Protein AF-A0AAW9JPZ0-F1 (afdb_monomer)

Sequence (117 aa):
MNNRTVEDAAYELRQITEQLDDNRRSFTEHYRKKDDVSTIFEEVTNSFHEDKEIWKEGEMRYKSESIFDDVTSCQNKYWNRYDEDLDELEREHSYLYQKETDLMTEKKELLEKETTK

Secondary structure (DSSP, 8-state):
-----HHHHHHHHHHHHHHHHHHHHHHHHHHHHHHHHHHHHHHHHHHHHHHHHH--SSHHHHHHHHHHHHHHHHHHHHHHHHHHHHHHHHHHHHHHHHHHHHHHHHHHHHHHHHHT-

Foldseek 3Di:
DPPQALVNLVVVLVVLVVVLVVLVVVVVVLVVVVVVVVVVLVVVLVVLVVQCVVCVDDPSNVVSVVVNVVSVVVVVVVVVVSVVVVVVSVVSNVVSVVVSVVSVVVSVVNVVVVVVD

Radius of gyration: 25.7 Å; Cα contacts (8 Å, |Δi|>4): 43; chains: 1; bounding box: 53×32×75 Å

pLDDT: mean 92.05, std 8.45, range [44.41, 98.19]

Mean predicted aligned error: 5.45 Å

Solvent-accessible surface area (backbone atoms only — not comparable to full-atom values): 6347 Å² total; per-residue (Å²): 131,84,88,76,46,54,66,57,37,51,52,52,39,51,54,40,52,54,50,48,54,51,53,55,49,50,51,55,51,54,57,51,48,49,57,61,49,49,54,53,52,49,54,54,52,49,52,52,53,54,49,45,71,71,33,75,63,64,71,65,27,56,52,50,52,56,50,49,53,53,49,52,52,50,52,53,54,49,51,54,50,53,54,52,53,49,55,50,53,52,52,50,48,53,52,42,53,51,52,40,53,52,36,54,52,50,35,51,55,44,50,52,57,63,74,74,106

InterPro domains:
  IPR025014 Protein of unknown function DUF3958 [PF13125] (10-110)

Organism: Carnobacterium maltaromaticum (NCBI:txid2751)

Structure (mmCIF, N/CA/C/O backbone):
data_AF-A0AAW9JPZ0-F1
#
_entry.id   AF-A0AAW9JPZ0-F1
#
loop_
_atom_site.group_PDB
_atom_site.id
_atom_site.type_symbol
_atom_site.label_atom_id
_atom_site.label_alt_id
_atom_site.label_comp_id
_atom_site.label_asym_id
_atom_site.label_entity_id
_atom_site.label_seq_id
_atom_site.pdbx_PDB_ins_code
_atom_site.Cartn_x
_atom_site.Cartn_y
_atom_site.Cartn_z
_atom_site.occupancy
_atom_site.B_iso_or_equiv
_atom_site.auth_seq_id
_atom_site.auth_comp_id
_atom_site.auth_asym_id
_atom_site.auth_atom_id
_atom_site.pdbx_PDB_model_num
ATOM 1 N N . MET A 1 1 ? -29.127 -16.434 20.103 1.00 44.41 1 MET A N 1
ATOM 2 C CA . MET A 1 1 ? -28.145 -15.527 20.727 1.00 44.41 1 MET A CA 1
ATOM 3 C C . MET A 1 1 ? -26.852 -16.302 20.806 1.00 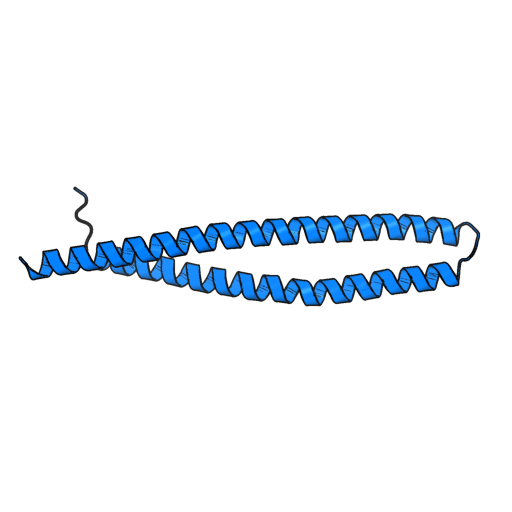44.41 1 MET A C 1
ATOM 5 O O . MET A 1 1 ? -26.828 -17.312 21.495 1.00 44.41 1 MET A O 1
ATOM 9 N N . ASN A 1 2 ? -25.847 -15.929 20.015 1.00 53.25 2 ASN A N 1
ATOM 10 C CA . ASN A 1 2 ? -24.536 -16.560 20.129 1.00 53.25 2 ASN A CA 1
ATOM 11 C C . ASN A 1 2 ? -23.981 -16.197 21.509 1.00 53.25 2 ASN A C 1
ATOM 13 O O . ASN A 1 2 ? -23.887 -15.015 21.833 1.00 53.25 2 ASN A O 1
ATOM 17 N N . ASN A 1 3 ? -23.684 -17.206 22.328 1.00 70.44 3 ASN A N 1
ATOM 18 C CA . ASN A 1 3 ? -23.000 -17.042 23.609 1.00 70.44 3 ASN A CA 1
ATOM 19 C C . ASN A 1 3 ? -21.529 -16.728 23.328 1.00 70.44 3 ASN A C 1
ATOM 21 O O . ASN A 1 3 ? -20.667 -17.578 23.521 1.00 70.44 3 ASN A O 1
ATOM 25 N N . ARG A 1 4 ? -21.261 -15.544 22.781 1.00 83.69 4 ARG A N 1
ATOM 26 C CA . ARG A 1 4 ? -19.897 -15.079 22.578 1.00 83.69 4 ARG A CA 1
ATOM 27 C C . ARG A 1 4 ? -19.302 -14.720 23.931 1.00 83.69 4 ARG A C 1
ATOM 29 O O . ARG A 1 4 ? -19.949 -14.024 24.716 1.00 83.69 4 ARG A O 1
ATOM 36 N N . THR A 1 5 ? -18.118 -15.244 24.213 1.00 89.50 5 THR A N 1
ATOM 37 C CA . THR A 1 5 ? -17.435 -15.053 25.495 1.00 89.50 5 THR A CA 1
ATOM 38 C C . THR A 1 5 ? -16.460 -13.878 25.435 1.00 89.50 5 THR A C 1
ATOM 40 O O . THR A 1 5 ? -16.076 -13.422 24.354 1.00 89.50 5 THR A O 1
ATOM 43 N N . VAL A 1 6 ? -16.029 -13.387 26.601 1.00 91.06 6 VAL A N 1
ATOM 44 C CA . VAL A 1 6 ? -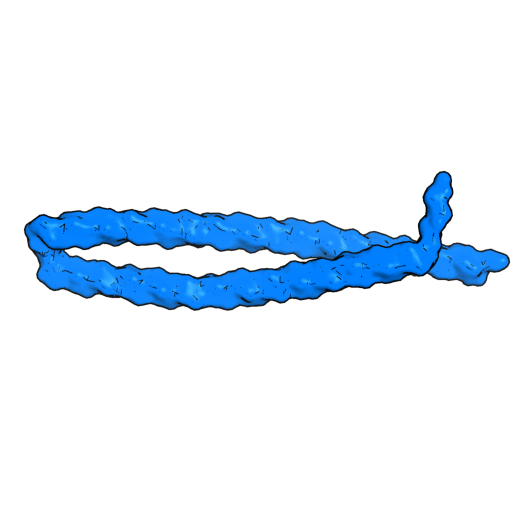14.941 -12.397 26.687 1.00 91.06 6 VAL A CA 1
ATOM 45 C C . VAL A 1 6 ? -13.646 -12.936 26.070 1.00 91.06 6 VAL A C 1
ATOM 47 O O . VAL A 1 6 ? -12.904 -12.170 25.453 1.00 91.06 6 VAL A O 1
ATOM 50 N N . GLU A 1 7 ? -13.374 -14.236 26.208 1.00 91.94 7 GLU A N 1
ATOM 51 C CA . GLU A 1 7 ? -12.189 -14.885 25.635 1.00 91.94 7 GLU A CA 1
ATOM 52 C C . GLU A 1 7 ? -12.224 -14.877 24.102 1.00 91.94 7 GLU A C 1
ATOM 54 O O . GLU A 1 7 ? -11.224 -14.509 23.484 1.00 91.94 7 GLU A O 1
ATOM 59 N N . ASP A 1 8 ? -13.379 -15.171 23.494 1.00 93.19 8 ASP A N 1
ATOM 60 C CA . ASP A 1 8 ? -13.557 -15.104 22.036 1.00 93.19 8 ASP A CA 1
ATOM 61 C C . ASP A 1 8 ? -13.303 -13.682 21.516 1.00 93.19 8 ASP A C 1
ATOM 63 O O . ASP A 1 8 ? -12.526 -13.474 20.581 1.00 93.19 8 ASP A O 1
ATOM 67 N N . ALA A 1 9 ? -13.911 -12.679 22.163 1.00 92.75 9 ALA A N 1
ATOM 68 C CA . ALA A 1 9 ? -13.727 -11.275 21.800 1.00 92.75 9 ALA A CA 1
ATOM 69 C C . ALA A 1 9 ? -12.269 -10.817 21.991 1.00 92.75 9 ALA A C 1
ATOM 71 O O . ALA A 1 9 ? -11.744 -10.054 21.183 1.00 92.75 9 ALA A O 1
ATOM 72 N N . ALA A 1 10 ? -11.585 -11.293 23.037 1.00 93.19 10 ALA A N 1
ATOM 73 C CA . ALA A 1 10 ? -10.178 -10.983 23.278 1.00 93.19 10 ALA A CA 1
ATOM 74 C C . ALA A 1 10 ? -9.244 -11.626 22.243 1.00 93.19 10 ALA A C 1
ATOM 76 O O . ALA A 1 10 ? -8.269 -10.993 21.834 1.00 93.19 10 ALA A O 1
ATOM 77 N N . TYR A 1 11 ? -9.534 -12.859 21.821 1.00 95.50 11 TYR A N 1
ATOM 78 C CA . TYR A 1 11 ? -8.775 -13.541 20.779 1.00 95.50 11 TYR A CA 1
ATOM 79 C C . TYR A 1 11 ? -8.919 -12.829 19.433 1.00 95.50 11 TYR A C 1
ATOM 81 O O . TYR A 1 11 ? -7.915 -12.510 18.797 1.00 95.50 11 TYR A O 1
ATOM 89 N N . GLU A 1 12 ? -10.148 -12.509 19.026 1.00 96.06 12 GLU A N 1
ATOM 90 C CA . GLU A 1 12 ? -10.390 -11.782 17.778 1.00 96.06 12 GLU A CA 1
ATOM 91 C C . GLU A 1 12 ? -9.779 -10.383 17.788 1.00 96.06 12 GLU A C 1
ATOM 93 O O . GLU A 1 12 ? -9.166 -9.984 16.799 1.00 96.06 12 GLU A O 1
ATOM 98 N N . LEU A 1 13 ? -9.881 -9.663 18.909 1.00 96.31 13 LEU A N 1
ATOM 99 C CA . LEU A 1 13 ? -9.246 -8.358 19.057 1.00 96.31 13 LEU A CA 1
ATOM 100 C C . LEU A 1 13 ? -7.739 -8.452 18.808 1.00 96.31 13 LEU A C 1
ATOM 102 O O . LEU A 1 13 ? -7.204 -7.671 18.033 1.00 96.31 13 LEU A O 1
ATOM 1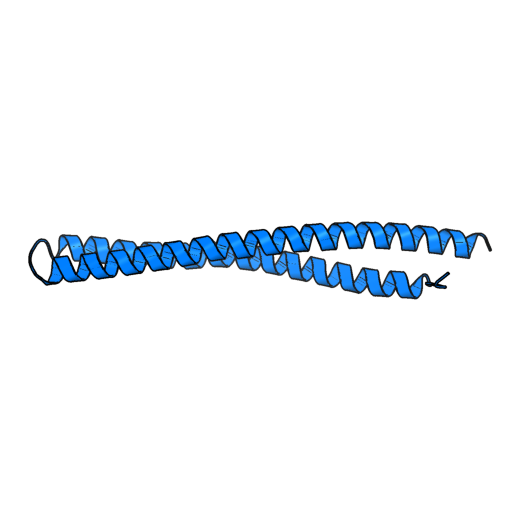06 N N . ARG A 1 14 ? -7.068 -9.449 19.397 1.00 97.00 14 ARG A N 1
ATOM 107 C CA . ARG A 1 14 ? -5.634 -9.664 19.177 1.00 97.00 14 ARG A CA 1
ATOM 108 C C . ARG A 1 14 ? -5.309 -9.892 17.700 1.00 97.00 14 ARG A C 1
ATOM 110 O O . ARG A 1 14 ? -4.336 -9.332 17.212 1.00 97.00 14 ARG A O 1
ATOM 117 N N . GLN A 1 15 ? -6.107 -10.697 17.001 1.00 98.00 15 GLN A N 1
ATOM 118 C CA . GLN A 1 15 ? -5.901 -10.952 15.572 1.00 98.00 15 GLN A CA 1
ATOM 119 C C . GLN A 1 15 ? -6.068 -9.679 14.731 1.00 98.00 15 GLN A C 1
ATOM 121 O O . GLN A 1 15 ? -5.289 -9.453 13.810 1.00 98.00 15 GLN A O 1
ATOM 126 N N . ILE A 1 16 ? -7.048 -8.832 15.055 1.00 97.62 16 ILE A N 1
ATOM 127 C CA . ILE A 1 16 ? -7.252 -7.556 14.356 1.00 97.62 16 ILE A CA 1
ATOM 128 C C . ILE A 1 16 ? -6.133 -6.558 14.657 1.00 97.62 16 ILE A C 1
ATOM 130 O O . ILE A 1 16 ? -5.656 -5.903 13.734 1.00 97.62 16 ILE A O 1
ATOM 134 N N . THR A 1 17 ? -5.664 -6.475 15.903 1.00 96.88 17 THR A N 1
ATOM 135 C CA . THR A 1 17 ? -4.514 -5.632 16.255 1.00 96.88 17 THR A CA 1
ATOM 136 C C . THR A 1 17 ? -3.245 -6.087 15.524 1.00 96.88 17 THR A C 1
ATOM 138 O O . THR A 1 17 ? -2.520 -5.253 14.989 1.00 96.88 17 THR A O 1
ATOM 141 N N . GLU A 1 18 ? -2.994 -7.400 15.433 1.00 98.00 18 GLU A N 1
ATOM 142 C CA . GLU A 1 18 ? -1.866 -7.952 14.662 1.00 98.00 18 GLU A CA 1
ATOM 143 C C . GLU A 1 18 ? -1.971 -7.572 13.169 1.00 98.00 18 GLU A C 1
ATOM 145 O O . GLU A 1 18 ? -0.992 -7.109 12.585 1.00 98.00 18 GLU A O 1
ATOM 150 N N . GLN A 1 19 ? -3.167 -7.661 12.574 1.00 98.12 19 GLN A N 1
ATOM 151 C CA . GLN A 1 19 ? -3.407 -7.229 11.188 1.00 98.12 19 GLN A CA 1
ATOM 152 C C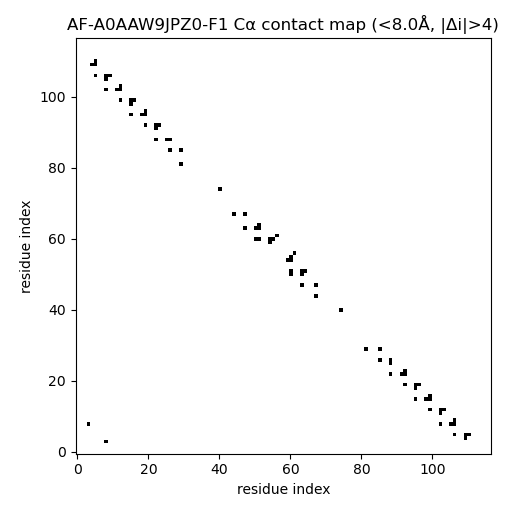 . GLN A 1 19 ? -3.209 -5.718 10.989 1.00 98.12 19 GLN A C 1
ATOM 154 O O . GLN A 1 19 ? -2.646 -5.309 9.977 1.00 98.12 19 GLN A O 1
ATOM 159 N N . LEU A 1 20 ? -3.627 -4.878 11.944 1.00 97.25 20 LEU A N 1
ATOM 160 C CA . LEU A 1 20 ? -3.386 -3.429 11.894 1.00 97.25 20 LEU A CA 1
ATOM 161 C C . LEU A 1 20 ? -1.898 -3.093 11.920 1.00 97.25 20 LEU A C 1
ATOM 163 O O . LEU A 1 20 ? -1.448 -2.209 11.191 1.00 97.25 20 LEU A O 1
ATOM 167 N N . ASP A 1 21 ? -1.132 -3.780 12.762 1.00 97.56 21 ASP A N 1
ATOM 168 C CA . ASP A 1 21 ? 0.308 -3.572 12.845 1.00 97.56 21 ASP A CA 1
ATOM 169 C C . ASP A 1 21 ? 1.018 -4.006 11.558 1.00 97.56 21 ASP A C 1
ATOM 171 O O . ASP A 1 21 ? 1.921 -3.304 11.093 1.00 97.56 21 ASP A O 1
ATOM 175 N N . ASP A 1 22 ? 0.590 -5.108 10.942 1.00 98.12 22 ASP A N 1
ATOM 176 C CA . ASP A 1 22 ? 1.114 -5.535 9.645 1.00 98.12 22 ASP A CA 1
ATOM 177 C C . ASP A 1 22 ? 0.726 -4.559 8.522 1.00 98.12 22 ASP A C 1
ATOM 179 O O . ASP A 1 22 ? 1.601 -4.134 7.768 1.00 98.12 22 ASP A O 1
ATOM 183 N N . ASN A 1 23 ? -0.521 -4.085 8.473 1.00 97.88 23 ASN A N 1
ATOM 184 C CA . ASN A 1 23 ? -0.954 -3.061 7.517 1.00 97.88 23 ASN A CA 1
ATOM 185 C C . ASN A 1 23 ? -0.142 -1.749 7.669 1.00 97.88 23 ASN A C 1
ATOM 187 O O . ASN A 1 23 ? 0.316 -1.170 6.681 1.00 97.88 23 ASN A O 1
ATOM 191 N N . ARG A 1 24 ? 0.175 -1.320 8.902 1.00 96.19 24 ARG A N 1
ATOM 192 C CA . ARG A 1 24 ? 1.077 -0.175 9.169 1.00 96.19 24 ARG A CA 1
ATOM 193 C C . ARG A 1 24 ? 2.507 -0.401 8.672 1.00 96.19 24 ARG A C 1
ATOM 195 O O . ARG A 1 24 ? 3.156 0.538 8.193 1.00 96.19 24 ARG A O 1
ATOM 202 N N . ARG A 1 25 ? 3.025 -1.629 8.782 1.00 97.69 25 ARG A N 1
ATOM 203 C CA . ARG A 1 25 ? 4.327 -1.989 8.193 1.00 97.69 25 ARG A CA 1
ATOM 204 C C . ARG A 1 25 ? 4.262 -1.903 6.674 1.00 97.69 25 ARG A C 1
ATOM 206 O O . ARG A 1 25 ? 5.159 -1.301 6.087 1.00 97.69 25 ARG A O 1
ATOM 213 N N . SER A 1 26 ? 3.188 -2.396 6.061 1.00 97.38 26 SER A N 1
ATOM 214 C CA . SER A 1 26 ? 2.969 -2.300 4.617 1.00 97.38 26 SER A CA 1
ATOM 215 C C . SER A 1 26 ? 2.945 -0.852 4.126 1.00 97.38 26 SER A C 1
ATOM 217 O O . SER A 1 26 ? 3.627 -0.564 3.149 1.00 97.38 26 SER A O 1
ATOM 219 N N . PHE A 1 27 ? 2.302 0.087 4.834 1.00 95.38 27 PHE A N 1
ATOM 220 C CA . PHE A 1 27 ? 2.416 1.522 4.517 1.00 95.38 27 PHE A CA 1
ATOM 221 C C . PHE A 1 27 ? 3.861 2.014 4.527 1.00 95.38 27 PHE A C 1
ATOM 223 O O . PHE A 1 27 ? 4.308 2.698 3.608 1.00 95.38 27 PHE A O 1
ATOM 230 N N . THR A 1 28 ? 4.609 1.665 5.574 1.00 95.12 28 THR A N 1
ATOM 231 C CA . THR A 1 28 ? 6.004 2.096 5.713 1.00 95.12 28 THR A CA 1
ATOM 232 C C . THR A 1 28 ? 6.856 1.571 4.558 1.00 95.12 28 THR A C 1
ATOM 234 O O . THR A 1 28 ? 7.660 2.307 3.988 1.00 95.12 28 THR A O 1
ATOM 237 N N . GLU A 1 29 ? 6.682 0.303 4.190 1.00 95.62 29 GLU A N 1
ATOM 238 C CA . GLU A 1 29 ? 7.367 -0.299 3.046 1.00 95.62 29 GLU A CA 1
ATOM 239 C C . GLU A 1 29 ? 6.928 0.316 1.718 1.00 95.62 29 GLU A C 1
ATOM 241 O O . GLU A 1 29 ? 7.764 0.549 0.847 1.00 95.62 29 GLU A O 1
ATOM 246 N N . HIS A 1 30 ? 5.639 0.609 1.566 1.00 95.25 30 HIS A N 1
ATOM 247 C CA . HIS A 1 30 ? 5.082 1.240 0.380 1.00 95.25 30 HIS A CA 1
ATOM 248 C C . HIS A 1 30 ? 5.686 2.636 0.161 1.00 95.25 30 HIS A C 1
ATOM 250 O O . HIS A 1 30 ? 6.169 2.936 -0.929 1.00 95.25 30 HIS A O 1
ATOM 256 N N . TYR A 1 31 ? 5.787 3.469 1.199 1.00 94.06 31 TYR A N 1
ATOM 257 C CA . TYR A 1 31 ? 6.461 4.768 1.083 1.00 94.06 31 TYR A CA 1
ATOM 258 C C . TYR A 1 31 ? 7.966 4.646 0.830 1.00 94.06 31 TYR A C 1
ATOM 260 O O . TYR A 1 31 ? 8.491 5.383 0.005 1.00 94.06 31 TYR A O 1
ATOM 268 N N . ARG A 1 32 ? 8.659 3.680 1.446 1.00 94.06 32 ARG A N 1
ATOM 269 C CA . ARG A 1 32 ? 10.087 3.444 1.154 1.00 94.06 32 ARG A CA 1
ATOM 270 C C . ARG A 1 32 ? 10.333 3.081 -0.310 1.00 94.06 32 ARG A C 1
ATOM 272 O O . ARG A 1 32 ? 11.234 3.633 -0.930 1.00 94.06 32 ARG A O 1
ATOM 279 N N . LYS A 1 33 ? 9.500 2.204 -0.880 1.00 92.88 33 LYS A N 1
ATOM 280 C CA . LYS A 1 33 ? 9.603 1.808 -2.295 1.00 92.88 33 LYS A CA 1
ATOM 281 C C . LYS A 1 33 ? 9.463 2.996 -3.245 1.00 92.88 33 LYS A C 1
ATOM 283 O O . LYS A 1 33 ? 10.072 2.977 -4.310 1.00 92.88 33 LYS A O 1
ATOM 288 N N . LYS A 1 34 ? 8.681 4.017 -2.876 1.00 93.75 34 LYS A N 1
ATOM 289 C CA . LYS A 1 34 ? 8.523 5.230 -3.687 1.00 93.75 34 LYS A CA 1
ATOM 290 C C . LYS A 1 34 ? 9.846 5.934 -3.905 1.00 93.75 34 LYS A C 1
ATOM 292 O O . LYS A 1 34 ? 10.155 6.278 -5.042 1.00 93.75 34 LYS A O 1
ATOM 297 N N . ASP A 1 35 ? 10.600 6.141 -2.834 1.00 91.19 35 ASP A N 1
ATOM 298 C CA . ASP A 1 35 ? 11.871 6.855 -2.896 1.00 91.19 35 ASP A CA 1
ATOM 299 C C . ASP A 1 35 ? 12.882 6.052 -3.723 1.00 91.19 35 ASP A C 1
ATOM 301 O O . ASP A 1 35 ? 13.440 6.581 -4.684 1.00 91.19 35 ASP A O 1
ATOM 305 N N . ASP A 1 36 ? 13.011 4.749 -3.439 1.00 92.94 36 ASP A N 1
ATOM 306 C CA . ASP A 1 36 ? 13.916 3.847 -4.165 1.00 92.94 36 ASP A CA 1
ATOM 307 C C . ASP A 1 36 ? 13.625 3.834 -5.677 1.00 92.94 36 ASP A C 1
ATOM 309 O O . ASP A 1 36 ? 14.530 3.951 -6.506 1.00 92.94 36 ASP A O 1
ATOM 313 N N . VAL A 1 37 ? 12.349 3.713 -6.062 1.00 94.69 37 VAL A N 1
ATOM 314 C CA . VAL A 1 37 ? 11.956 3.665 -7.478 1.00 94.69 37 VAL A CA 1
ATOM 315 C C . VAL A 1 37 ? 12.045 5.035 -8.147 1.00 94.69 37 VAL A C 1
ATOM 317 O O . VAL A 1 37 ? 12.419 5.107 -9.318 1.00 94.69 37 VAL A O 1
ATOM 320 N N . SER A 1 38 ? 11.778 6.123 -7.420 1.00 93.88 38 SER A N 1
ATOM 321 C CA . SER A 1 38 ? 11.929 7.483 -7.953 1.00 93.88 38 SER A CA 1
ATOM 322 C C . SER A 1 38 ? 13.371 7.759 -8.371 1.00 93.88 38 SER A C 1
ATOM 324 O O . SER A 1 38 ? 13.589 8.274 -9.466 1.00 93.88 38 SER A O 1
ATOM 326 N N . THR A 1 39 ? 14.354 7.349 -7.560 1.00 94.75 39 THR A N 1
ATOM 327 C CA . THR A 1 39 ? 15.777 7.483 -7.908 1.00 94.75 39 THR A CA 1
ATOM 328 C C . THR A 1 39 ? 16.129 6.694 -9.169 1.00 94.75 39 THR A C 1
ATOM 330 O O . THR A 1 39 ? 16.754 7.238 -10.075 1.00 94.75 39 THR A O 1
ATOM 333 N N . ILE A 1 40 ? 15.667 5.444 -9.288 1.00 94.56 40 ILE A N 1
ATOM 334 C CA . ILE A 1 40 ? 15.911 4.626 -10.489 1.00 94.56 40 ILE A CA 1
ATOM 335 C C . ILE A 1 40 ? 15.302 5.287 -11.734 1.00 94.56 40 ILE A C 1
ATOM 337 O O . ILE A 1 40 ? 15.926 5.336 -12.793 1.00 94.56 40 ILE A O 1
ATOM 341 N N . PHE A 1 41 ? 14.075 5.800 -11.632 1.00 95.12 41 PHE A N 1
ATOM 342 C CA . PHE A 1 41 ? 13.410 6.468 -12.750 1.00 95.12 41 PHE A CA 1
ATOM 343 C C . PHE A 1 41 ? 14.113 7.759 -13.164 1.00 95.12 41 PHE A C 1
ATOM 345 O O . PHE A 1 41 ? 14.214 8.027 -14.364 1.00 95.12 41 PHE A O 1
ATOM 352 N N . GLU A 1 42 ? 14.629 8.526 -12.207 1.00 94.50 42 GLU A N 1
ATOM 353 C CA . GLU A 1 42 ? 15.433 9.716 -12.473 1.00 94.50 42 GLU A CA 1
ATOM 354 C C . GLU A 1 42 ? 16.739 9.360 -13.199 1.00 94.50 42 GLU A C 1
ATOM 356 O O . GLU A 1 42 ? 17.030 9.945 -14.242 1.00 94.50 42 GLU A O 1
ATOM 361 N N . GLU A 1 43 ? 17.483 8.358 -12.720 1.00 94.94 43 GLU A N 1
ATOM 362 C CA . GLU A 1 43 ? 18.722 7.888 -13.357 1.00 94.94 43 GLU A CA 1
ATOM 363 C C . GLU A 1 43 ? 18.491 7.442 -14.805 1.00 94.94 43 GLU A C 1
ATOM 365 O O . GLU A 1 43 ? 19.209 7.860 -15.717 1.00 94.94 43 GLU A O 1
ATOM 370 N N . VAL A 1 44 ? 17.450 6.637 -15.036 1.00 93.69 44 VAL A N 1
ATOM 371 C CA . VAL A 1 44 ? 17.089 6.176 -16.381 1.00 93.69 44 VAL A CA 1
ATOM 372 C C . VAL A 1 44 ? 16.727 7.362 -17.276 1.00 93.69 44 VAL A C 1
ATOM 374 O O . VAL A 1 44 ? 17.227 7.463 -18.394 1.00 93.69 44 VAL A O 1
ATOM 377 N N . THR A 1 45 ? 15.897 8.284 -16.787 1.00 92.19 45 THR A N 1
ATOM 378 C CA . THR A 1 45 ? 15.471 9.473 -17.545 1.00 92.19 45 THR A CA 1
ATOM 379 C C . THR A 1 45 ? 16.662 10.353 -17.924 1.00 92.19 45 THR A C 1
ATOM 381 O O . THR A 1 45 ? 16.767 10.794 -19.069 1.00 92.19 45 THR A O 1
ATOM 384 N N . ASN A 1 46 ? 17.597 10.560 -16.996 1.00 92.56 46 ASN A N 1
ATOM 385 C CA . ASN A 1 46 ? 18.816 11.324 -17.242 1.00 92.56 46 ASN A CA 1
ATOM 386 C C . ASN A 1 46 ? 19.711 10.656 -18.293 1.00 92.56 46 ASN A C 1
ATOM 388 O O . ASN A 1 46 ? 20.183 11.344 -19.196 1.00 92.56 46 ASN A O 1
ATOM 392 N N . SER A 1 47 ? 19.859 9.327 -18.261 1.00 91.25 47 SER A N 1
ATOM 393 C CA . SER A 1 47 ? 20.605 8.592 -19.292 1.00 91.25 47 SER A CA 1
ATOM 394 C C . SER A 1 47 ? 20.028 8.813 -20.697 1.00 91.25 47 SER A C 1
ATOM 396 O O . SER A 1 47 ? 20.788 8.965 -21.651 1.00 91.25 47 SER A O 1
ATOM 398 N N . PHE A 1 48 ? 18.700 8.879 -20.846 1.00 89.44 48 PHE A N 1
ATOM 399 C CA . PHE A 1 48 ? 18.080 9.182 -22.144 1.00 89.44 48 PHE A CA 1
ATOM 400 C C . PHE A 1 48 ? 18.288 10.636 -22.576 1.00 89.44 48 PHE A C 1
ATOM 402 O O . PHE A 1 48 ? 18.463 10.902 -23.767 1.00 89.44 48 PHE A O 1
ATOM 409 N N . HIS A 1 49 ? 18.296 11.586 -21.637 1.00 87.44 49 HIS A N 1
ATOM 410 C CA . HIS A 1 49 ? 18.643 12.974 -21.948 1.00 87.44 49 HIS A CA 1
ATOM 411 C C . HIS A 1 49 ? 20.091 13.100 -22.441 1.00 87.44 49 HIS A C 1
ATOM 413 O O . HIS A 1 49 ? 20.334 13.792 -23.430 1.00 87.44 49 HIS A O 1
ATOM 419 N N . GLU A 1 50 ? 21.034 12.395 -21.814 1.00 88.19 50 GLU A N 1
ATOM 420 C CA . GLU A 1 50 ? 22.429 12.336 -22.263 1.00 88.19 50 GLU A CA 1
ATOM 421 C C . GLU A 1 50 ? 22.548 11.719 -23.664 1.00 88.19 50 GLU A C 1
ATOM 423 O O . GLU A 1 50 ? 23.175 12.305 -24.552 1.00 88.19 50 GLU A O 1
ATOM 428 N N . ASP A 1 51 ? 21.876 10.590 -23.905 1.00 87.00 51 ASP A N 1
ATOM 429 C CA . ASP A 1 51 ? 21.840 9.945 -25.219 1.00 87.00 51 ASP A CA 1
ATOM 430 C C . ASP A 1 51 ? 21.271 10.868 -26.300 1.00 87.00 51 ASP A C 1
ATOM 432 O O . ASP A 1 51 ? 21.783 10.904 -27.420 1.00 87.00 51 ASP A O 1
ATOM 436 N N . LYS A 1 52 ? 20.231 11.644 -25.986 1.00 84.06 52 LYS A N 1
ATOM 437 C CA . LYS A 1 52 ? 19.628 12.600 -26.922 1.00 84.06 52 LYS A CA 1
ATOM 438 C C . LYS A 1 52 ? 20.593 13.723 -27.312 1.00 84.06 52 LYS A C 1
ATOM 440 O O . LYS A 1 52 ? 20.595 14.148 -28.467 1.00 84.06 52 LYS A O 1
ATOM 445 N N . GLU A 1 53 ? 21.427 14.186 -26.382 1.00 84.69 53 GLU A N 1
ATOM 446 C CA . GLU A 1 53 ? 22.457 15.193 -26.664 1.00 84.69 53 GLU A CA 1
ATOM 447 C C . GLU A 1 53 ? 23.606 14.641 -27.522 1.00 84.69 53 GLU A C 1
ATOM 449 O O . GLU A 1 53 ? 24.192 15.381 -28.323 1.00 84.69 53 GLU A O 1
ATOM 454 N N . ILE A 1 54 ? 23.906 13.342 -27.405 1.00 87.88 54 ILE A N 1
ATOM 455 C CA . ILE A 1 54 ? 24.891 12.640 -28.243 1.00 87.88 54 ILE A CA 1
ATOM 456 C C . ILE A 1 54 ? 24.317 12.394 -29.647 1.00 87.88 54 ILE A C 1
ATOM 458 O O . ILE A 1 54 ? 24.931 12.750 -30.657 1.00 87.88 54 ILE A O 1
ATOM 462 N N . TRP A 1 55 ? 23.122 11.811 -29.72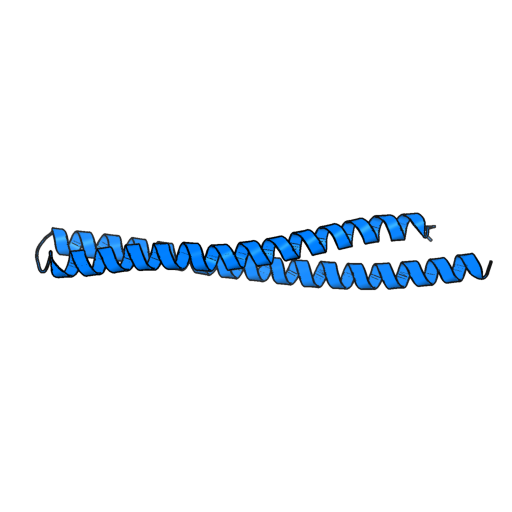5 1.00 87.50 55 TRP A N 1
ATOM 463 C CA . TRP A 1 55 ? 22.455 11.422 -30.966 1.00 87.50 55 TRP A CA 1
ATOM 464 C C . TRP A 1 55 ? 21.513 12.527 -31.447 1.00 87.50 55 TRP A C 1
ATOM 466 O O . TRP A 1 55 ? 20.291 12.395 -31.420 1.00 87.50 55 TRP A O 1
ATOM 476 N N . LYS A 1 56 ? 22.091 13.633 -31.926 1.00 80.75 56 LYS A N 1
ATOM 477 C CA . LYS A 1 56 ? 21.320 14.811 -32.365 1.00 80.75 56 LYS A CA 1
ATOM 478 C C . LYS A 1 56 ? 20.459 14.576 -33.604 1.00 80.75 56 LYS A C 1
ATOM 480 O O . LYS A 1 56 ? 19.441 15.245 -33.763 1.00 80.75 56 LYS A O 1
ATOM 485 N N . GLU A 1 57 ? 20.846 13.638 -34.468 1.00 81.56 57 GLU A N 1
ATOM 486 C CA . GLU A 1 57 ? 20.143 13.279 -35.706 1.00 81.56 57 GLU A CA 1
ATOM 487 C C . GLU A 1 57 ? 20.366 11.793 -36.055 1.00 81.56 57 GLU A C 1
ATOM 489 O O . GLU A 1 57 ? 21.269 11.141 -35.526 1.00 81.56 57 GLU A O 1
ATOM 494 N N . GLY A 1 58 ? 19.557 11.255 -36.973 1.00 85.25 58 GLY A N 1
ATOM 495 C CA . GLY A 1 58 ? 19.720 9.901 -37.520 1.00 85.25 58 GLY A CA 1
ATOM 496 C C . GLY A 1 58 ? 18.966 8.795 -36.771 1.00 85.25 58 GLY A C 1
ATOM 497 O O . GLY A 1 58 ? 18.207 9.044 -35.839 1.00 85.25 58 GLY A O 1
ATOM 498 N N . GLU A 1 59 ? 19.153 7.547 -37.209 1.00 86.50 59 GLU A N 1
ATOM 499 C CA . GLU A 1 59 ? 18.397 6.375 -36.724 1.00 86.50 59 GLU A CA 1
ATOM 500 C C . GLU A 1 59 ? 18.528 6.148 -35.211 1.00 86.50 59 GLU A C 1
ATOM 502 O O . GLU A 1 59 ? 17.557 5.768 -34.556 1.00 86.50 59 GLU A O 1
ATOM 507 N N . MET A 1 60 ? 19.702 6.436 -34.641 1.00 86.88 60 MET A N 1
ATOM 508 C CA . MET A 1 60 ? 19.951 6.287 -33.203 1.00 86.88 60 MET A CA 1
ATOM 509 C C . MET A 1 60 ? 19.121 7.262 -32.366 1.00 86.88 60 MET A C 1
ATOM 511 O O . MET A 1 60 ? 18.612 6.865 -31.319 1.00 86.88 60 MET A O 1
ATOM 515 N N . ARG A 1 61 ? 18.898 8.490 -32.857 1.00 86.44 61 ARG A N 1
ATOM 516 C CA . ARG A 1 61 ? 18.006 9.461 -32.210 1.00 86.44 61 ARG A CA 1
ATOM 517 C C . ARG A 1 61 ? 16.583 8.926 -32.130 1.00 86.44 61 ARG A C 1
ATOM 519 O O . ARG A 1 61 ? 16.003 8.885 -31.053 1.00 86.44 61 ARG A O 1
ATOM 526 N N . TYR A 1 62 ? 16.034 8.496 -33.266 1.00 84.75 62 TYR A N 1
ATOM 527 C CA . TYR A 1 62 ? 14.653 8.008 -33.334 1.00 84.75 62 TYR A CA 1
ATOM 528 C C . TYR A 1 62 ? 14.446 6.751 -32.492 1.00 84.75 62 TYR A C 1
ATOM 530 O O . TYR A 1 62 ? 13.419 6.604 -31.834 1.00 84.75 62 TYR A O 1
ATOM 538 N N . LYS A 1 63 ? 15.434 5.851 -32.479 1.00 87.00 63 LYS A N 1
ATOM 539 C CA . LYS A 1 63 ? 15.395 4.658 -31.636 1.00 87.00 63 LYS A CA 1
ATOM 540 C C . LYS A 1 63 ? 15.439 5.012 -30.147 1.00 87.00 63 LYS A C 1
ATOM 542 O O . LYS A 1 63 ? 14.683 4.424 -29.383 1.00 87.00 63 LYS A O 1
ATOM 547 N N . SER A 1 64 ? 16.286 5.963 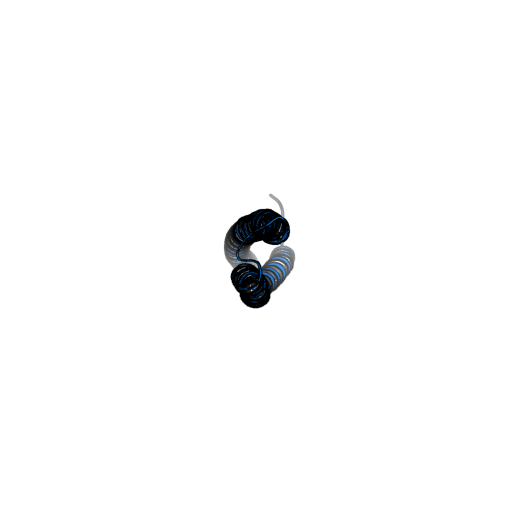-29.751 1.00 87.81 64 SER A N 1
ATOM 548 C CA . SER A 1 64 ? 16.353 6.450 -28.368 1.00 87.81 64 SER A CA 1
ATOM 549 C C . SER A 1 64 ? 15.029 7.095 -27.936 1.00 87.81 64 SER A C 1
ATOM 551 O O . SER A 1 64 ? 14.486 6.716 -26.903 1.00 87.81 64 SER A O 1
ATOM 553 N N . GLU A 1 65 ? 14.435 7.958 -28.772 1.00 87.00 65 GLU A N 1
ATOM 554 C CA . GLU A 1 65 ? 13.123 8.574 -28.503 1.00 87.00 65 GLU A CA 1
ATOM 555 C C . GLU A 1 65 ? 12.010 7.526 -28.345 1.00 87.00 65 GLU A C 1
ATOM 557 O O . GLU A 1 65 ? 11.255 7.577 -27.379 1.00 87.00 65 GLU A O 1
ATOM 562 N N . SER A 1 66 ? 11.955 6.519 -29.223 1.00 90.19 66 SER A N 1
ATOM 563 C CA . SER A 1 66 ? 10.960 5.444 -29.113 1.00 90.19 66 SER A CA 1
ATOM 564 C C . SER A 1 66 ? 11.099 4.631 -27.823 1.00 90.19 66 SER A C 1
ATOM 566 O O . SER A 1 66 ? 10.091 4.251 -27.236 1.00 90.19 66 SER A O 1
ATOM 568 N N . ILE A 1 67 ? 12.326 4.336 -27.382 1.00 91.38 67 ILE A N 1
ATOM 569 C CA . ILE A 1 67 ? 12.548 3.599 -26.129 1.00 91.38 67 ILE A CA 1
ATOM 570 C C . ILE A 1 67 ? 12.197 4.488 -24.929 1.00 91.38 67 ILE A C 1
ATOM 572 O O . ILE A 1 67 ? 11.638 4.002 -23.948 1.00 91.38 67 ILE A O 1
ATOM 576 N N . PHE A 1 68 ? 12.486 5.787 -25.004 1.00 92.88 68 PHE A N 1
ATOM 577 C CA . PHE A 1 68 ? 12.134 6.735 -23.953 1.00 92.88 68 PHE A CA 1
ATOM 578 C C . PHE A 1 68 ? 10.614 6.848 -23.749 1.00 92.88 68 PHE A C 1
ATOM 580 O O . PHE A 1 68 ? 10.148 6.893 -22.607 1.00 92.88 68 PHE A O 1
ATOM 587 N N . ASP A 1 69 ? 9.829 6.810 -24.829 1.00 92.62 69 ASP A N 1
ATOM 588 C CA . ASP A 1 69 ? 8.364 6.762 -24.751 1.00 92.62 69 ASP A CA 1
ATOM 589 C C . ASP A 1 69 ? 7.873 5.488 -24.034 1.00 92.62 69 ASP A C 1
ATOM 591 O O . ASP A 1 69 ? 7.000 5.555 -23.159 1.00 92.62 69 ASP A O 1
ATOM 595 N N . ASP A 1 70 ? 8.473 4.329 -24.336 1.00 93.81 70 ASP A N 1
ATOM 596 C CA . ASP A 1 70 ? 8.161 3.057 -23.669 1.00 93.81 70 ASP A CA 1
ATOM 597 C C . ASP A 1 70 ? 8.513 3.092 -22.174 1.00 93.81 70 ASP A C 1
ATOM 599 O O . ASP A 1 70 ? 7.727 2.642 -21.331 1.00 93.81 70 ASP A O 1
ATOM 603 N N . VAL A 1 71 ? 9.670 3.665 -21.826 1.00 93.50 71 VAL A N 1
ATOM 604 C CA . VAL A 1 71 ? 10.094 3.867 -20.434 1.00 93.50 71 VAL A CA 1
ATOM 605 C C . VAL A 1 71 ? 9.114 4.777 -19.705 1.00 93.50 71 VAL A C 1
ATOM 607 O O . VAL A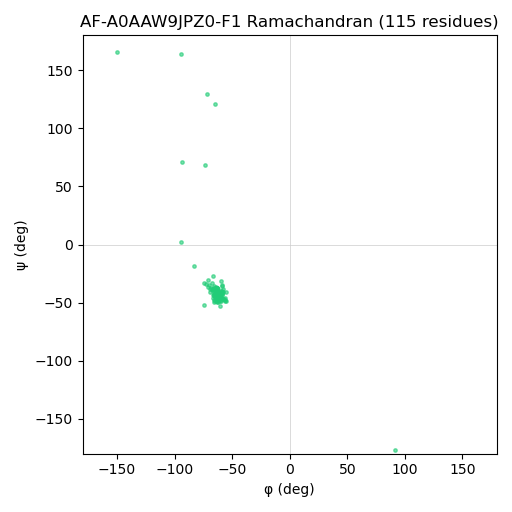 1 71 ? 8.631 4.405 -18.638 1.00 93.50 71 VAL A O 1
ATOM 610 N N . THR A 1 72 ? 8.744 5.912 -20.298 1.00 94.44 72 THR A N 1
ATOM 611 C CA . THR A 1 72 ? 7.765 6.848 -19.726 1.00 94.44 72 THR A CA 1
ATOM 612 C C . THR A 1 72 ? 6.415 6.163 -19.497 1.00 94.44 72 THR A C 1
ATOM 614 O O . THR A 1 72 ? 5.795 6.308 -18.441 1.00 94.44 72 THR A O 1
ATOM 617 N N . SER A 1 73 ? 5.958 5.346 -20.454 1.00 95.69 73 SER A N 1
ATOM 618 C CA . SER A 1 73 ? 4.736 4.551 -20.288 1.00 95.69 73 SER A CA 1
ATOM 619 C C . SER A 1 73 ? 4.853 3.544 -19.140 1.00 95.69 73 SER A C 1
ATOM 621 O O . SER A 1 73 ? 3.901 3.374 -18.373 1.00 95.69 73 SER A O 1
ATOM 623 N N . CYS A 1 74 ? 6.004 2.884 -18.998 1.00 94.88 74 CYS A N 1
ATOM 624 C CA . CYS A 1 74 ? 6.271 1.946 -17.910 1.00 94.88 74 CYS A CA 1
ATOM 625 C C . CYS A 1 74 ? 6.255 2.642 -16.540 1.00 94.88 74 CYS A C 1
ATOM 627 O O . CYS A 1 74 ? 5.575 2.172 -15.627 1.00 94.88 74 CYS A O 1
ATOM 629 N N . GLN A 1 75 ? 6.920 3.795 -16.424 1.00 95.44 75 GLN A N 1
ATOM 630 C CA . GLN A 1 75 ? 6.941 4.613 -15.210 1.00 95.44 75 GLN A CA 1
ATOM 631 C C . GLN A 1 75 ? 5.528 5.055 -14.807 1.00 95.44 75 GLN A C 1
ATOM 633 O O . GLN A 1 75 ? 5.130 4.879 -13.659 1.00 95.44 75 GLN A O 1
ATOM 638 N N . ASN A 1 76 ? 4.724 5.535 -15.760 1.00 96.38 76 ASN A N 1
ATOM 639 C CA . ASN A 1 76 ? 3.334 5.922 -15.496 1.00 96.38 76 ASN A CA 1
ATOM 640 C C . ASN A 1 76 ? 2.477 4.740 -15.019 1.00 96.38 76 ASN A C 1
ATOM 642 O O . ASN A 1 76 ? 1.698 4.872 -14.080 1.00 96.38 76 ASN A O 1
ATOM 646 N N . LYS A 1 77 ? 2.626 3.562 -15.639 1.00 97.38 77 LYS A N 1
ATOM 647 C CA . LYS A 1 77 ? 1.917 2.347 -15.199 1.00 97.38 77 LYS A CA 1
ATOM 648 C C . LYS A 1 77 ? 2.325 1.928 -13.792 1.00 97.38 77 LYS A C 1
ATOM 650 O O . LYS A 1 77 ? 1.474 1.449 -13.049 1.00 97.38 77 LYS A O 1
ATOM 655 N N . TYR A 1 78 ? 3.602 2.078 -13.446 1.00 96.88 78 TYR A N 1
ATOM 656 C CA . TYR A 1 78 ? 4.078 1.820 -12.094 1.00 96.88 78 TYR A CA 1
ATOM 657 C C . TYR A 1 78 ? 3.419 2.773 -11.095 1.00 96.88 78 TYR A C 1
ATOM 659 O O . TYR A 1 78 ? 2.853 2.297 -10.118 1.00 96.88 78 TYR A O 1
ATOM 667 N N . TRP A 1 79 ? 3.419 4.083 -11.362 1.00 97.06 79 TRP A N 1
ATOM 668 C CA . TRP A 1 79 ? 2.832 5.066 -10.445 1.00 97.06 79 TRP A CA 1
ATOM 669 C C . TRP A 1 79 ? 1.326 4.913 -10.269 1.00 97.06 79 TRP A C 1
ATOM 671 O O . TRP A 1 79 ? 0.844 4.983 -9.147 1.00 97.06 79 TRP A O 1
ATOM 681 N N . ASN A 1 80 ? 0.593 4.589 -11.334 1.00 97.38 80 ASN A N 1
ATOM 682 C CA . ASN A 1 80 ? -0.833 4.294 -11.203 1.00 97.38 80 ASN A CA 1
ATOM 683 C C . ASN A 1 80 ? -1.083 3.092 -10.279 1.00 97.38 80 ASN A C 1
ATOM 685 O O . ASN A 1 80 ? -1.970 3.145 -9.438 1.00 97.38 80 ASN A O 1
ATOM 689 N N . ARG A 1 81 ? -0.287 2.019 -10.404 1.00 96.81 81 ARG A N 1
ATOM 690 C CA . ARG A 1 81 ? -0.396 0.853 -9.511 1.00 96.81 81 ARG A CA 1
ATOM 691 C C . ARG A 1 81 ? 0.030 1.171 -8.087 1.00 96.81 81 ARG A C 1
ATOM 693 O O . ARG A 1 81 ? -0.568 0.668 -7.152 1.00 96.81 81 ARG A O 1
ATOM 700 N N . TYR A 1 82 ? 1.064 1.991 -7.933 1.00 96.69 82 TYR A N 1
ATOM 701 C CA . TYR A 1 82 ? 1.501 2.476 -6.633 1.00 96.69 82 TYR A CA 1
ATOM 702 C C . TYR A 1 82 ? 0.346 3.189 -5.914 1.00 96.69 82 TYR A C 1
ATOM 704 O O . TYR A 1 82 ? 0.038 2.859 -4.775 1.00 96.69 82 TYR A O 1
ATOM 712 N N . ASP A 1 83 ? -0.347 4.096 -6.600 1.00 96.94 83 ASP A N 1
ATOM 713 C CA . ASP A 1 83 ? -1.494 4.800 -6.025 1.00 96.94 83 ASP A CA 1
ATOM 714 C C . ASP A 1 83 ? -2.686 3.853 -5.762 1.00 96.94 83 ASP A C 1
ATOM 716 O O . ASP A 1 83 ? -3.335 3.963 -4.725 1.00 96.94 83 ASP A O 1
ATOM 720 N N . GLU A 1 84 ? -2.949 2.879 -6.645 1.00 97.75 84 GLU A N 1
ATOM 721 C CA . GLU A 1 84 ? -3.975 1.839 -6.429 1.00 97.75 84 GLU A CA 1
ATOM 722 C C . GLU A 1 84 ? -3.692 0.980 -5.181 1.00 97.75 84 GLU A C 1
ATOM 724 O O . GLU A 1 84 ? -4.605 0.721 -4.392 1.00 97.75 84 GLU A O 1
ATOM 729 N N . ASP A 1 85 ? -2.436 0.571 -4.980 1.00 97.00 85 ASP A N 1
ATOM 730 C CA . ASP A 1 85 ? -1.997 -0.189 -3.805 1.00 97.00 85 ASP A CA 1
ATOM 731 C C . ASP A 1 85 ? -2.145 0.653 -2.521 1.00 97.00 85 ASP A C 1
ATOM 733 O O . ASP A 1 85 ? -2.551 0.135 -1.478 1.00 97.00 85 ASP A O 1
ATOM 737 N N . LEU A 1 86 ? -1.838 1.957 -2.578 1.00 96.94 86 LEU A N 1
ATOM 738 C CA . LEU A 1 86 ? -2.011 2.871 -1.444 1.00 96.94 86 LEU A CA 1
ATOM 739 C C . LEU A 1 86 ? -3.486 2.995 -1.047 1.00 96.94 86 LEU A C 1
ATOM 741 O O . LEU A 1 86 ? -3.828 2.857 0.129 1.00 96.94 86 LEU A O 1
ATOM 745 N N . ASP A 1 87 ? -4.357 3.199 -2.033 1.00 97.62 87 ASP A N 1
ATOM 746 C CA . ASP A 1 87 ? -5.808 3.245 -1.863 1.00 97.62 87 ASP A CA 1
ATOM 747 C C . ASP A 1 87 ? -6.348 1.970 -1.188 1.00 97.62 87 ASP A C 1
ATOM 749 O O . ASP A 1 87 ? -7.247 2.028 -0.342 1.00 97.62 87 ASP A O 1
ATOM 753 N N . GLU A 1 88 ? -5.832 0.798 -1.567 1.00 97.44 88 GLU A N 1
ATOM 754 C CA . GLU A 1 88 ? -6.209 -0.480 -0.958 1.00 97.44 88 GLU A CA 1
ATOM 755 C C . GLU A 1 88 ? -5.756 -0.566 0.505 1.00 97.44 88 GLU A C 1
ATOM 757 O O . GLU A 1 88 ? -6.572 -0.892 1.376 1.00 97.44 88 GLU A O 1
ATOM 762 N N . LEU A 1 89 ? -4.506 -0.188 0.796 1.00 97.81 89 LEU A N 1
ATOM 763 C CA . LEU A 1 89 ? -3.973 -0.142 2.160 1.00 97.81 89 LEU A CA 1
ATOM 764 C C . LEU A 1 89 ? -4.784 0.798 3.066 1.00 97.81 89 LEU A C 1
ATOM 766 O O . LEU A 1 89 ? -5.063 0.448 4.215 1.00 97.81 89 LEU A O 1
ATOM 770 N N . GLU A 1 90 ? -5.208 1.961 2.564 1.00 97.88 90 GLU A N 1
ATOM 771 C CA . GLU A 1 90 ? -6.036 2.929 3.301 1.00 97.88 90 GLU A CA 1
ATOM 772 C C . GLU A 1 90 ? -7.443 2.408 3.604 1.00 97.88 90 GLU A C 1
ATOM 774 O O . GLU A 1 90 ? -7.968 2.607 4.712 1.00 97.88 90 GLU A O 1
ATOM 779 N N . ARG A 1 91 ? -8.057 1.706 2.646 1.00 98.19 91 ARG A N 1
ATOM 780 C CA . ARG A 1 91 ? -9.359 1.059 2.854 1.00 98.19 91 ARG A CA 1
ATOM 781 C C . ARG A 1 91 ? -9.257 -0.049 3.891 1.00 98.19 91 ARG A C 1
ATOM 783 O O . ARG A 1 91 ? -10.100 -0.113 4.789 1.00 98.19 91 ARG A O 1
ATOM 790 N N . GLU A 1 92 ? -8.232 -0.892 3.792 1.00 98.00 92 GLU A N 1
ATOM 791 C CA . GLU A 1 92 ? -7.996 -1.971 4.748 1.00 98.00 92 GLU A CA 1
ATOM 792 C C . GLU A 1 92 ? -7.737 -1.419 6.154 1.00 98.00 92 GLU A C 1
ATOM 794 O O . GLU A 1 92 ? -8.396 -1.844 7.103 1.00 98.00 92 GLU A O 1
ATOM 799 N N . HIS A 1 93 ? -6.869 -0.413 6.292 1.00 97.94 93 HIS A N 1
ATOM 800 C CA . HIS A 1 93 ? -6.593 0.236 7.574 1.00 97.94 93 HIS A CA 1
ATOM 801 C C . HIS A 1 93 ? -7.869 0.766 8.225 1.00 97.94 93 HIS A C 1
ATOM 803 O O . HIS A 1 93 ? -8.131 0.514 9.401 1.00 97.94 93 HIS A O 1
ATOM 809 N N . SER A 1 94 ? -8.682 1.490 7.454 1.00 97.81 94 SER A N 1
ATOM 810 C CA . SER A 1 94 ? -9.937 2.065 7.943 1.00 97.81 94 SER A CA 1
ATOM 811 C C . SER A 1 94 ? -10.908 0.982 8.415 1.00 97.81 94 SER A C 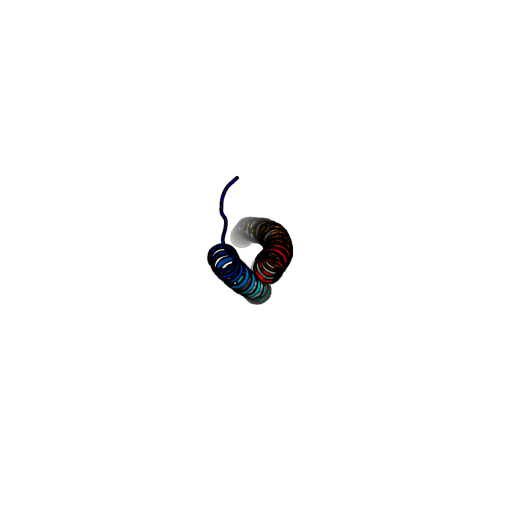1
ATOM 813 O O . SER A 1 94 ? -11.512 1.112 9.482 1.00 97.81 94 SER A O 1
ATOM 815 N N . TYR A 1 95 ? -11.028 -0.111 7.655 1.00 97.69 95 TYR A N 1
ATOM 816 C CA . TYR A 1 95 ? -11.853 -1.259 8.027 1.00 97.69 95 TYR A CA 1
ATOM 817 C C . TYR A 1 95 ? -11.356 -1.935 9.310 1.00 97.69 95 TYR A C 1
ATOM 819 O O . TYR A 1 95 ? -12.143 -2.160 10.234 1.00 97.69 95 TYR A O 1
ATOM 827 N N . LEU A 1 96 ? -10.060 -2.240 9.390 1.00 97.81 96 LEU A N 1
ATOM 828 C CA . LEU A 1 96 ? -9.472 -2.907 10.547 1.00 97.81 96 LEU A CA 1
ATOM 829 C C . LEU A 1 96 ? -9.568 -2.039 11.808 1.00 97.81 96 LEU A C 1
ATOM 831 O O . LEU A 1 96 ? -9.915 -2.548 12.870 1.00 97.81 96 LEU A O 1
ATOM 835 N N . TYR A 1 97 ? -9.344 -0.729 11.687 1.00 97.44 97 TYR A N 1
ATOM 836 C CA . TYR A 1 97 ? -9.444 0.220 12.796 1.00 97.44 97 TYR A CA 1
ATOM 837 C C . TYR A 1 97 ? -10.871 0.314 13.351 1.00 97.44 97 TYR A C 1
ATOM 839 O O . TYR A 1 97 ? -11.083 0.289 14.568 1.00 97.44 97 TYR A O 1
ATOM 847 N N . GLN A 1 98 ? -11.871 0.375 12.464 1.00 98.00 98 GLN A N 1
ATOM 848 C CA . GLN A 1 98 ? -13.271 0.345 12.882 1.00 98.00 98 GLN A CA 1
ATOM 849 C C . GLN A 1 98 ? -13.595 -0.974 13.591 1.00 98.00 98 GLN A C 1
ATOM 851 O O . GLN A 1 98 ? -14.171 -0.970 14.678 1.00 98.00 98 GLN A O 1
ATOM 856 N N . LYS A 1 99 ? -13.160 -2.101 13.020 1.00 97.31 99 LYS A N 1
ATOM 857 C CA . LYS A 1 99 ? -13.392 -3.426 13.599 1.00 97.31 99 LYS A CA 1
ATOM 858 C C . LYS A 1 99 ? -12.723 -3.596 14.965 1.00 97.31 99 LYS A C 1
ATOM 860 O O . LYS A 1 99 ? -13.324 -4.181 15.862 1.00 97.31 99 LYS A O 1
ATOM 865 N N . GLU A 1 100 ? -11.511 -3.076 15.148 1.00 97.69 100 GLU A N 1
ATOM 866 C CA . GLU A 1 100 ? -10.823 -3.061 16.444 1.00 97.69 100 GLU A CA 1
ATOM 867 C C . GLU A 1 100 ? -11.629 -2.270 17.485 1.00 97.69 100 GLU A C 1
ATOM 869 O O . GLU A 1 100 ? -11.848 -2.743 18.602 1.00 97.69 100 GLU A O 1
ATOM 874 N N . THR A 1 101 ? -12.131 -1.095 17.097 1.00 97.12 101 THR A N 1
ATOM 875 C CA . THR A 1 101 ? -12.948 -0.224 17.956 1.00 97.12 101 THR A CA 1
ATOM 876 C C . THR A 1 101 ? -14.251 -0.905 18.383 1.00 97.12 101 THR A C 1
ATOM 878 O O . THR A 1 101 ? -14.624 -0.866 19.564 1.00 97.12 101 THR A O 1
ATOM 881 N N . ASP A 1 102 ? -14.925 -1.571 17.445 1.00 96.12 102 ASP A N 1
ATOM 882 C CA . ASP A 1 102 ? -16.164 -2.302 17.707 1.00 96.12 102 ASP A CA 1
ATOM 883 C C . ASP A 1 102 ? -15.911 -3.482 18.661 1.00 96.12 102 ASP A C 1
ATOM 885 O O . ASP A 1 102 ? -16.622 -3.637 19.656 1.00 96.12 102 ASP A O 1
ATOM 889 N N . LEU A 1 103 ? -14.845 -4.262 18.431 1.00 95.62 103 LEU A N 1
ATOM 890 C CA . LEU A 1 103 ? -14.460 -5.389 19.292 1.00 95.62 103 LEU A CA 1
ATOM 891 C C . LEU A 1 103 ? -14.045 -4.944 20.699 1.00 95.62 103 LEU A C 1
ATOM 893 O O . LEU A 1 103 ? -14.372 -5.612 21.681 1.00 95.62 103 LEU A O 1
ATOM 897 N N . MET A 1 104 ? -13.352 -3.810 20.827 1.00 94.81 104 MET A N 1
ATOM 898 C CA . MET A 1 104 ? -13.019 -3.213 22.126 1.00 94.81 104 MET A CA 1
ATOM 899 C C . MET A 1 104 ? -14.277 -2.839 22.913 1.00 94.81 104 MET A C 1
ATOM 901 O O . MET A 1 104 ? -14.359 -3.096 24.119 1.00 94.81 104 MET A O 1
ATOM 905 N N . THR A 1 105 ? -15.262 -2.259 22.227 1.00 96.00 105 THR A N 1
ATOM 906 C CA . THR A 1 105 ? -16.552 -1.889 22.817 1.00 96.00 105 THR A CA 1
ATOM 907 C C . THR A 1 105 ? -17.324 -3.134 23.250 1.00 96.00 105 THR A C 1
ATOM 909 O O . THR A 1 105 ? -17.731 -3.234 24.407 1.00 96.00 105 THR A O 1
ATOM 912 N N . GLU A 1 106 ? -17.439 -4.130 22.372 1.00 94.44 106 GLU A N 1
ATOM 913 C CA . GLU A 1 106 ? -18.110 -5.398 22.665 1.00 94.44 106 GLU A CA 1
ATOM 9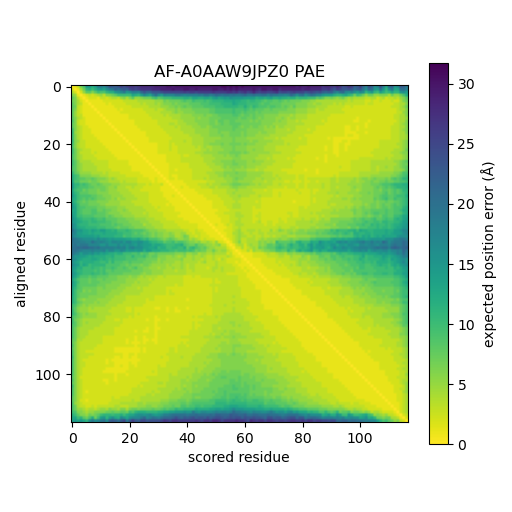14 C C . GLU A 1 106 ? -17.468 -6.130 23.850 1.00 94.44 106 GLU A C 1
ATOM 916 O O . GLU A 1 106 ? -18.161 -6.557 24.775 1.00 94.44 106 GLU A O 1
ATOM 921 N N . LYS A 1 107 ? -16.135 -6.229 23.874 1.00 93.50 107 LYS A N 1
ATOM 922 C CA . LYS A 1 107 ? -15.400 -6.851 24.980 1.00 93.50 107 LYS A CA 1
ATOM 923 C C . LYS A 1 107 ? -15.698 -6.161 26.311 1.00 93.50 107 LYS A C 1
ATOM 925 O O . LYS A 1 107 ? -15.865 -6.841 27.324 1.00 93.50 107 LYS A O 1
ATOM 930 N N . LYS A 1 108 ? -15.776 -4.826 26.322 1.00 94.06 108 LYS A N 1
ATOM 931 C CA . LYS A 1 108 ? -16.125 -4.053 27.520 1.00 94.06 108 LYS A CA 1
ATOM 932 C C . LYS A 1 108 ? -17.541 -4.381 28.005 1.00 94.06 108 LYS A C 1
ATOM 934 O O . LYS A 1 108 ? -17.719 -4.660 29.187 1.00 94.06 108 LYS A O 1
ATOM 939 N N . GLU A 1 109 ? -18.523 -4.416 27.108 1.00 93.75 109 GLU A N 1
ATOM 940 C CA . GLU A 1 109 ? -19.904 -4.771 27.460 1.00 93.75 109 GLU A CA 1
ATOM 941 C C . GLU A 1 109 ? -20.035 -6.212 27.977 1.00 93.75 109 GLU A C 1
ATOM 943 O O . GLU A 1 109 ? -20.835 -6.485 28.875 1.00 93.75 109 GLU A O 1
ATOM 948 N N . LEU A 1 110 ? -19.271 -7.153 27.413 1.00 92.50 110 LEU A N 1
ATOM 949 C CA . LEU A 1 110 ? -19.244 -8.542 27.874 1.00 92.50 110 LEU A CA 1
ATOM 950 C C . LEU A 1 110 ? -18.656 -8.650 29.288 1.00 92.50 110 LEU A C 1
ATOM 952 O O . LEU A 1 110 ? -19.252 -9.309 30.139 1.00 92.50 110 LEU A O 1
ATOM 956 N N . LEU A 1 111 ? -17.558 -7.941 29.568 1.00 92.12 111 LEU A N 1
ATOM 957 C CA . LEU A 1 111 ? -16.962 -7.862 30.909 1.00 92.12 111 LEU A CA 1
ATOM 958 C C . LEU A 1 111 ? -17.932 -7.267 31.941 1.00 92.12 111 LEU A C 1
ATOM 960 O O . LEU A 1 111 ? -18.047 -7.769 33.060 1.00 92.12 111 LEU A O 1
ATOM 964 N N . GLU A 1 112 ? -18.663 -6.213 31.578 1.00 92.62 112 GLU A N 1
ATOM 965 C CA . GLU A 1 112 ? -19.682 -5.615 32.449 1.00 92.62 112 GLU A CA 1
ATOM 966 C C . GLU A 1 112 ? -20.813 -6.610 32.760 1.00 92.62 112 GLU A C 1
ATOM 968 O O . GLU A 1 112 ? -21.220 -6.742 33.914 1.00 92.62 112 GLU A O 1
ATOM 973 N N . LYS A 1 113 ? -21.276 -7.377 31.764 1.00 89.31 113 LYS A N 1
ATOM 974 C CA . LYS A 1 113 ? -22.313 -8.413 31.943 1.00 89.31 113 LYS A CA 1
ATOM 975 C C . LYS A 1 113 ? -21.847 -9.604 32.780 1.00 89.31 113 LYS A C 1
ATOM 977 O O . LYS A 1 113 ? -22.666 -10.206 33.471 1.00 89.31 113 LYS A O 1
ATOM 982 N N . GLU A 1 114 ? -20.573 -9.980 32.701 1.00 86.88 114 GLU A N 1
ATOM 983 C CA . GLU A 1 114 ? -20.003 -11.044 33.538 1.00 86.88 114 GLU A CA 1
ATOM 984 C C . GLU A 1 114 ? -19.830 -10.601 34.994 1.00 86.88 114 GLU A C 1
ATOM 986 O O . GLU A 1 114 ? -20.029 -11.405 35.897 1.00 86.88 114 GLU A O 1
ATOM 991 N N . THR A 1 115 ? -19.519 -9.325 35.230 1.00 79.31 115 THR A N 1
ATOM 992 C CA . THR A 1 115 ? -19.306 -8.771 36.581 1.00 79.31 115 THR A CA 1
ATOM 993 C C . THR A 1 115 ? -20.591 -8.370 37.311 1.00 79.31 115 THR A C 1
ATOM 995 O O . THR A 1 115 ? -20.570 -8.230 38.531 1.00 79.31 115 THR A O 1
ATOM 998 N N . THR A 1 116 ? -21.710 -8.192 36.597 1.00 73.94 116 THR A N 1
ATOM 999 C CA . THR A 1 116 ? -23.043 -7.931 37.186 1.00 73.94 116 THR A CA 1
ATOM 1000 C C . THR A 1 116 ? -23.906 -9.185 37.380 1.00 73.94 116 THR A C 1
ATOM 1002 O O . THR A 1 116 ? -25.042 -9.068 37.846 1.00 73.94 116 THR A O 1
ATOM 1005 N N . LYS A 1 117 ? -23.386 -10.373 37.048 1.00 55.03 117 LYS A N 1
ATOM 1006 C CA . LYS A 1 117 ? -23.983 -11.677 37.382 1.00 55.03 117 LYS A CA 1
ATOM 1007 C C . LYS A 1 117 ? -23.540 -12.161 38.757 1.00 55.03 117 LYS A C 1
ATOM 1009 O O . LYS A 1 117 ? -24.382 -12.814 39.411 1.00 55.03 117 LYS A O 1
#

Nearest PDB structures (foldseek):
  6pyu-assembly1_B  TM=5.002E-01  e=2.551E+00  Homo sapiens
  2y3a-assembly1_B  TM=3.756E-01  e=2.253E+00  Mus musculus